Protein AF-A0A9E3UM94-F1 (afdb_monomer_lite)

Secondary structure (DSSP, 8-state):
-----PPPPPPPP--------TTSSTTS-SSS---S----EEEEEEEE-SSSPBPEEEEEEEEEESSHHHHHHHHHHHHHTTTTSS-SEEEEEEEETTPPPP--BHHHHSS--------GGGGSTT--------

Sequence (134 aa):
MASQIGPVVPEPKRRRHNEGNPRRSAALSAEEGAGMGPVLFVMAILGCGESDARCRELRVGETRYHSEQACLAAAEAALLANSDLPYPNIVADCRREGAQGRPLRGSDLLRPEPGRLPDRASRYAGGTPLRSSR

Foldseek 3Di:
DDDDDDDDDDDDDDDDDDDDDPPPPPPPPPPPDPPPDQWKKWKWKWAAAPDQDWTHTPDIDPDIDSDLVVQVVCFVVVCVVCVPDPGPDMGIFIDTVVDDTDRDTPVVVVDDPPPCPPPPVVVPVPDDPPDDDD

Radius of gyration: 29.65 Å; chains: 1; bounding box: 75×85×55 Å

pLDDT: mean 71.81, std 17.12, range [42.09, 93.06]

Structure (mmCIF, N/CA/C/O backbone):
data_AF-A0A9E3UM94-F1
#
_entry.id   AF-A0A9E3UM94-F1
#
loop_
_atom_site.group_PDB
_atom_site.id
_atom_site.type_symbol
_atom_site.label_atom_id
_atom_site.label_alt_id
_atom_site.label_comp_id
_atom_site.label_asym_id
_atom_site.label_entity_id
_atom_site.label_seq_id
_atom_site.pdbx_PDB_ins_code
_atom_site.Cartn_x
_atom_site.Cartn_y
_atom_site.Cartn_z
_atom_site.occupancy
_atom_site.B_iso_or_equiv
_atom_site.auth_seq_id
_atom_site.auth_comp_id
_atom_site.auth_asym_id
_atom_site.auth_atom_id
_atom_site.pdbx_PDB_model_num
ATOM 1 N N . MET A 1 1 ? -44.675 -23.124 40.365 1.00 54.34 1 MET A N 1
ATOM 2 C CA . MET A 1 1 ? -45.645 -23.178 39.251 1.00 54.34 1 MET A CA 1
ATOM 3 C C . MET A 1 1 ? -46.318 -21.818 39.163 1.00 54.34 1 MET A C 1
ATOM 5 O O . MET A 1 1 ? -47.150 -21.518 40.004 1.00 54.34 1 MET A O 1
ATOM 9 N N . ALA A 1 2 ? -45.883 -20.965 38.236 1.00 46.47 2 ALA A N 1
ATOM 10 C CA . ALA A 1 2 ? -46.520 -19.682 37.947 1.00 46.47 2 ALA A CA 1
ATOM 11 C C . ALA A 1 2 ? -46.288 -19.359 36.466 1.00 46.47 2 ALA A C 1
ATOM 13 O O . ALA A 1 2 ? -45.151 -19.179 36.029 1.00 46.47 2 ALA A O 1
ATOM 14 N N . SER A 1 3 ? -47.385 -19.388 35.712 1.00 50.88 3 SER A N 1
ATOM 15 C CA . SER A 1 3 ? -47.498 -19.018 34.305 1.00 50.88 3 SER A CA 1
ATOM 16 C C . SER A 1 3 ? -47.088 -17.570 34.074 1.00 50.88 3 SER A C 1
ATOM 18 O O . SER A 1 3 ? -47.542 -16.684 34.792 1.00 50.88 3 SER A O 1
ATOM 20 N N . GLN A 1 4 ? -46.332 -17.320 33.007 1.00 55.12 4 GLN A N 1
ATOM 21 C CA . GLN A 1 4 ? -46.232 -15.992 32.407 1.00 55.12 4 GLN A CA 1
ATOM 22 C C . GLN A 1 4 ? -46.441 -16.123 30.898 1.00 55.12 4 GLN A C 1
ATOM 24 O O . GLN A 1 4 ? -45.517 -16.363 30.128 1.00 55.12 4 GLN A O 1
ATOM 29 N N . ILE A 1 5 ? -47.712 -16.018 30.513 1.00 55.84 5 ILE A N 1
ATOM 30 C CA . ILE A 1 5 ? -48.173 -15.792 29.145 1.00 55.84 5 ILE A CA 1
ATOM 31 C C . ILE A 1 5 ? -48.053 -14.280 28.927 1.00 55.84 5 ILE A C 1
ATOM 33 O O . ILE A 1 5 ? -48.772 -13.509 29.560 1.00 55.84 5 ILE A O 1
ATOM 37 N N . GLY A 1 6 ? -47.101 -13.852 28.100 1.00 52.06 6 GLY A N 1
ATOM 38 C CA . GLY A 1 6 ? -46.960 -12.449 27.706 1.00 52.06 6 GLY A CA 1
ATOM 39 C C . GLY A 1 6 ? -48.053 -12.032 26.707 1.00 52.06 6 GLY A C 1
ATOM 40 O O . GLY A 1 6 ? -48.486 -12.864 25.906 1.00 52.06 6 GLY A O 1
ATOM 41 N N . PRO A 1 7 ? -48.522 -10.771 26.733 1.00 55.16 7 PRO A N 1
ATOM 42 C CA . PRO A 1 7 ? -49.588 -10.301 25.855 1.00 55.16 7 PRO A CA 1
ATOM 43 C C . PRO A 1 7 ? -49.121 -10.141 24.401 1.00 55.16 7 PRO A C 1
ATOM 45 O O . PRO A 1 7 ? -48.130 -9.472 24.108 1.00 55.16 7 PRO A O 1
ATOM 48 N N . VAL A 1 8 ? -49.898 -10.732 23.490 1.00 57.00 8 VAL A N 1
ATOM 49 C CA . VAL A 1 8 ? -49.859 -10.485 22.045 1.00 57.00 8 VAL A CA 1
ATOM 50 C C . VAL A 1 8 ? -50.257 -9.031 21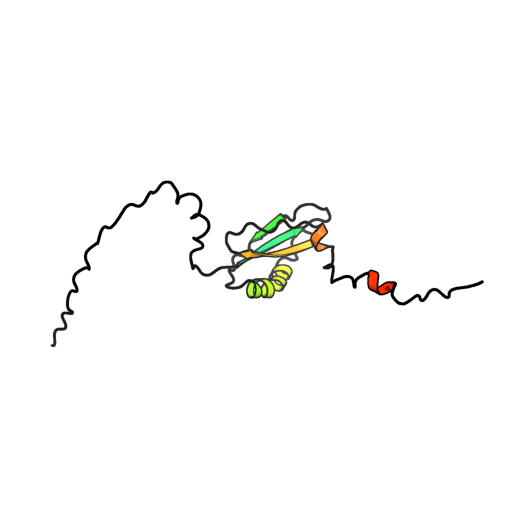.775 1.00 57.00 8 VAL A C 1
ATOM 52 O O . VAL A 1 8 ? -51.331 -8.584 22.178 1.00 57.00 8 VAL A O 1
ATOM 55 N N . VAL A 1 9 ? -49.382 -8.272 21.118 1.00 56.34 9 VAL A N 1
ATOM 56 C CA . VAL A 1 9 ? -49.657 -6.885 20.722 1.00 56.34 9 VAL A CA 1
ATOM 57 C C . VAL A 1 9 ? -50.073 -6.882 19.246 1.00 56.34 9 VAL A C 1
ATOM 59 O O . VAL A 1 9 ? -49.326 -7.415 18.424 1.00 56.34 9 VAL A O 1
ATOM 62 N N . PRO A 1 10 ? -51.244 -6.334 18.877 1.00 52.53 10 PRO A N 1
ATOM 63 C CA . PRO A 1 10 ? -51.699 -6.308 17.488 1.00 52.53 10 PRO A CA 1
ATOM 64 C C . PRO A 1 10 ? -50.999 -5.227 16.644 1.00 52.53 10 PRO A C 1
ATOM 66 O O . PRO A 1 10 ? -50.758 -4.109 17.101 1.00 52.53 10 PRO A O 1
ATOM 69 N N . GLU A 1 11 ? -50.718 -5.584 15.387 1.00 58.97 11 GLU A N 1
ATOM 70 C CA . GLU A 1 11 ? -50.124 -4.757 14.326 1.00 58.97 11 GLU A CA 1
ATOM 71 C C . GLU A 1 11 ? -50.775 -3.366 14.158 1.00 58.97 11 GLU A C 1
ATOM 73 O O . GLU A 1 11 ? -52.004 -3.255 14.056 1.00 58.97 11 GLU A O 1
ATOM 78 N N . PRO A 1 12 ? -49.982 -2.288 13.993 1.00 51.81 12 PRO A N 1
ATOM 79 C CA . PRO A 1 12 ? -50.504 -1.005 13.547 1.00 51.81 12 PRO A CA 1
ATOM 80 C C . PRO A 1 12 ? -50.748 -0.993 12.027 1.00 51.81 12 PRO A C 1
ATOM 82 O O . PRO A 1 12 ? -49.864 -1.211 11.200 1.00 51.81 12 PRO A O 1
ATOM 85 N N . LYS A 1 13 ? -52.000 -0.687 11.676 1.00 53.12 13 LYS A N 1
ATOM 86 C CA . LYS A 1 13 ? -52.570 -0.613 10.327 1.00 53.12 13 LYS A CA 1
ATOM 87 C C . LYS A 1 13 ? -51.757 0.258 9.357 1.00 53.12 13 LYS A C 1
ATOM 89 O O . LYS A 1 13 ? -51.597 1.462 9.554 1.00 53.12 13 LYS A O 1
ATOM 94 N N . ARG A 1 14 ? -51.398 -0.348 8.220 1.00 56.84 14 ARG A N 1
ATOM 95 C CA . ARG A 1 14 ? -50.964 0.284 6.960 1.00 56.84 14 ARG A CA 1
ATOM 96 C C . ARG A 1 14 ? -51.913 1.433 6.566 1.00 56.84 14 ARG A C 1
ATOM 98 O O . ARG A 1 14 ? -52.998 1.192 6.037 1.00 56.84 14 ARG A O 1
ATOM 105 N N . ARG A 1 15 ? -51.502 2.691 6.756 1.00 56.56 15 ARG A N 1
ATOM 106 C CA . ARG A 1 15 ? -52.130 3.845 6.086 1.00 56.56 15 ARG A CA 1
ATOM 107 C C . ARG A 1 15 ? -51.469 4.047 4.723 1.00 56.56 15 ARG A C 1
ATOM 109 O O . ARG A 1 15 ? -50.341 4.514 4.636 1.00 56.56 15 ARG A O 1
ATOM 116 N N . ARG A 1 16 ? -52.196 3.700 3.659 1.00 60.88 16 ARG A N 1
ATOM 117 C CA . ARG A 1 16 ? -51.923 4.147 2.286 1.00 60.88 16 ARG A CA 1
ATOM 118 C C . ARG A 1 16 ? -52.185 5.647 2.202 1.00 60.88 16 ARG A C 1
ATOM 120 O O . ARG A 1 16 ? -53.329 6.025 2.411 1.00 60.88 16 ARG A O 1
ATOM 127 N N . HIS A 1 17 ? -51.188 6.462 1.858 1.00 57.56 17 HIS A N 1
ATOM 128 C CA . HIS A 1 17 ? -51.432 7.799 1.310 1.00 57.56 17 HIS A CA 1
ATOM 129 C C . HIS A 1 17 ? -50.404 8.154 0.226 1.00 57.56 17 HIS A C 1
ATOM 131 O O . HIS A 1 17 ? -49.214 8.258 0.492 1.00 57.56 17 HIS A O 1
ATOM 137 N N . ASN A 1 18 ? -50.971 8.379 -0.962 1.00 56.34 18 ASN A N 1
ATOM 138 C CA . ASN A 1 18 ? -50.581 9.300 -2.026 1.00 56.34 18 ASN A CA 1
ATOM 139 C C . ASN A 1 18 ? -49.319 8.998 -2.862 1.00 56.34 18 ASN A C 1
ATOM 141 O O . ASN A 1 18 ? -48.211 9.428 -2.552 1.00 56.34 18 ASN A O 1
ATOM 145 N N . GLU A 1 19 ? -49.537 8.321 -3.995 1.00 54.72 19 GLU A N 1
ATOM 146 C CA . GLU A 1 19 ? -48.601 8.208 -5.119 1.00 54.72 19 GLU A CA 1
ATOM 147 C C . GLU A 1 19 ? -48.412 9.572 -5.806 1.00 54.72 19 GLU A C 1
ATOM 149 O O . GLU A 1 19 ? -49.052 9.905 -6.802 1.00 54.72 19 GLU A O 1
ATOM 154 N N . GLY A 1 20 ? -47.493 10.371 -5.266 1.00 53.72 20 GLY A N 1
ATOM 155 C CA . GLY A 1 20 ? -46.890 11.491 -5.977 1.00 53.72 20 GLY A CA 1
ATOM 156 C C . GLY A 1 20 ? -45.811 10.998 -6.946 1.00 53.72 20 GLY A C 1
ATOM 157 O O . GLY A 1 20 ? -44.703 10.695 -6.529 1.00 53.72 20 GLY A O 1
ATOM 158 N N . ASN A 1 21 ? -46.151 10.929 -8.237 1.00 60.62 21 ASN A N 1
ATOM 159 C CA . ASN A 1 21 ? -45.262 10.958 -9.412 1.00 60.62 21 ASN A CA 1
ATOM 160 C C . ASN A 1 21 ? -43.913 10.177 -9.339 1.00 60.62 21 ASN A C 1
ATOM 162 O O . ASN A 1 21 ? -42.875 10.769 -9.037 1.00 60.62 21 ASN A O 1
ATOM 166 N N . PRO A 1 22 ? -43.860 8.895 -9.756 1.00 52.34 22 PRO A N 1
ATOM 167 C CA . PRO A 1 22 ? -42.626 8.099 -9.742 1.00 52.34 22 PRO A CA 1
ATOM 168 C C . PRO A 1 22 ? -41.619 8.416 -10.868 1.00 52.34 22 PRO A C 1
ATOM 170 O O . PRO A 1 22 ? -40.575 7.774 -10.935 1.00 52.34 22 PRO A O 1
ATOM 173 N N . ARG A 1 23 ? -41.877 9.374 -11.775 1.00 54.62 23 ARG A N 1
ATOM 174 C CA . ARG A 1 23 ? -41.011 9.582 -12.960 1.00 54.62 23 ARG A CA 1
ATOM 175 C C . ARG A 1 23 ? -39.968 10.692 -12.840 1.00 54.62 23 ARG A C 1
ATOM 177 O O . ARG A 1 23 ? -39.154 10.839 -13.745 1.00 54.62 23 ARG A O 1
ATOM 184 N N . ARG A 1 24 ? -39.950 11.456 -11.743 1.00 52.66 24 ARG A N 1
ATOM 185 C CA . ARG A 1 24 ? -38.951 12.523 -11.517 1.00 52.66 24 ARG A CA 1
ATOM 186 C C . ARG A 1 24 ? -37.916 12.216 -10.433 1.00 52.66 24 ARG A C 1
ATOM 188 O O . ARG A 1 24 ? -36.950 12.959 -10.316 1.00 52.66 24 ARG A O 1
ATOM 195 N N . SER A 1 25 ? -38.073 11.114 -9.703 1.00 49.53 25 SER A N 1
ATOM 196 C CA . SER A 1 25 ? -37.218 10.773 -8.554 1.00 49.53 25 S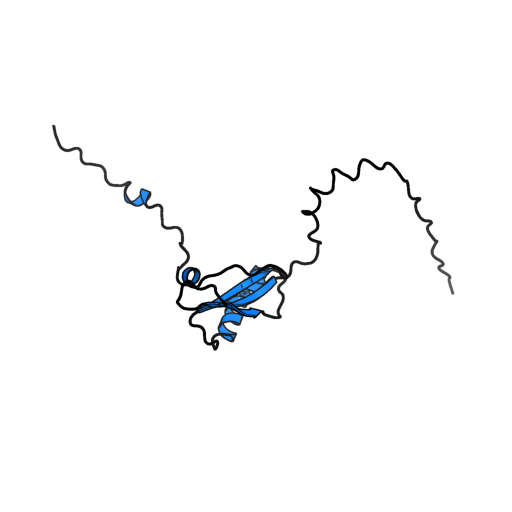ER A CA 1
ATOM 197 C C . SER A 1 25 ? -36.099 9.772 -8.877 1.00 49.53 25 SER A C 1
ATOM 199 O O . SER A 1 25 ? -35.297 9.460 -8.010 1.00 49.53 25 SER A O 1
ATOM 201 N N . ALA A 1 26 ? -36.006 9.268 -10.113 1.00 52.12 26 ALA A N 1
ATOM 202 C CA . ALA A 1 26 ? -35.042 8.220 -10.479 1.00 52.12 26 ALA A CA 1
ATOM 203 C C . ALA A 1 26 ? -33.636 8.729 -10.867 1.00 52.12 26 ALA A C 1
ATOM 205 O O . ALA A 1 26 ? -32.773 7.917 -11.177 1.00 52.12 26 ALA A O 1
ATOM 206 N N . ALA A 1 27 ? -33.387 10.044 -10.858 1.00 49.50 27 ALA A N 1
ATOM 207 C CA . ALA A 1 27 ? -32.092 10.613 -11.261 1.00 49.50 27 ALA A CA 1
ATOM 208 C C . ALA A 1 27 ? -31.287 11.255 -10.113 1.00 49.50 27 ALA A C 1
ATOM 210 O O . ALA A 1 27 ? -30.191 11.741 -10.359 1.00 49.50 27 ALA A O 1
ATOM 211 N N . LEU A 1 28 ? -31.799 11.253 -8.873 1.00 48.88 28 LEU A N 1
ATOM 212 C CA . LEU A 1 28 ? -31.115 11.841 -7.705 1.00 48.88 28 LEU A CA 1
ATOM 213 C C . LEU A 1 28 ? -30.975 10.883 -6.504 1.00 48.88 28 LEU A C 1
ATOM 215 O O . LEU A 1 28 ? -30.625 11.322 -5.419 1.00 48.88 28 LEU A O 1
ATOM 219 N N . SER A 1 29 ? -31.218 9.577 -6.672 1.00 42.09 29 SER A N 1
ATOM 220 C CA . SER A 1 29 ? -31.195 8.605 -5.556 1.00 42.09 29 SER A CA 1
ATOM 221 C C . SER A 1 29 ? -30.179 7.465 -5.711 1.00 42.09 29 SER A C 1
ATOM 223 O O . SER A 1 29 ? -30.310 6.443 -5.047 1.00 42.09 29 SER A O 1
ATOM 225 N N . ALA A 1 30 ? -29.157 7.629 -6.558 1.00 43.94 30 ALA A N 1
ATOM 226 C CA . ALA A 1 30 ? -28.015 6.706 -6.628 1.00 43.94 30 ALA A CA 1
ATOM 227 C C . ALA A 1 30 ? -26.793 7.178 -5.812 1.00 43.94 30 ALA A C 1
ATOM 229 O O . ALA A 1 30 ? -25.764 6.515 -5.830 1.00 43.94 30 ALA A O 1
ATOM 230 N N . GLU A 1 31 ? -26.920 8.281 -5.069 1.00 47.75 31 GLU A N 1
ATOM 231 C CA . GLU A 1 31 ? -25.831 8.865 -4.273 1.00 47.75 31 GLU A CA 1
ATOM 232 C C . GLU A 1 31 ? -26.060 8.696 -2.756 1.00 47.75 31 GLU A C 1
ATOM 234 O O . GLU A 1 31 ? -25.346 9.279 -1.956 1.00 47.75 31 GLU A O 1
ATOM 239 N N . GLU A 1 32 ? -27.044 7.901 -2.320 1.00 51.53 32 GLU A N 1
ATOM 240 C CA . GLU A 1 32 ? -27.305 7.671 -0.892 1.00 51.53 32 GLU A CA 1
ATOM 241 C C . GLU A 1 32 ? -27.663 6.207 -0.642 1.00 51.53 32 GLU A C 1
ATOM 243 O O . GLU A 1 32 ? -28.814 5.779 -0.615 1.00 51.53 32 GLU A O 1
ATOM 248 N N . GLY A 1 33 ? -26.604 5.413 -0.512 1.00 46.44 33 GLY A N 1
ATOM 249 C CA . GLY A 1 33 ? -26.681 3.979 -0.267 1.00 46.44 33 GLY A CA 1
ATOM 250 C C . GLY A 1 33 ? -25.333 3.348 0.062 1.00 46.44 33 GLY A C 1
ATOM 251 O O . GLY A 1 33 ? -25.151 2.156 -0.167 1.00 46.44 33 GLY A O 1
ATOM 252 N N . ALA A 1 34 ? -24.376 4.109 0.603 1.00 47.69 34 ALA A N 1
ATOM 253 C CA . ALA A 1 34 ? -23.315 3.492 1.386 1.00 47.69 34 ALA A CA 1
ATOM 254 C C . ALA A 1 34 ? -23.976 2.988 2.673 1.00 47.69 34 ALA A C 1
ATOM 256 O O . ALA A 1 34 ? -24.215 3.765 3.595 1.00 47.69 34 ALA A O 1
ATOM 257 N N . GLY A 1 35 ? -24.359 1.709 2.707 1.00 45.84 35 GLY A N 1
ATOM 258 C CA . GLY A 1 35 ? -24.832 1.086 3.937 1.00 45.84 35 GLY A CA 1
ATOM 259 C C . GLY A 1 35 ? -23.873 1.412 5.083 1.00 45.84 35 GLY A C 1
ATOM 260 O O . GLY A 1 35 ? -22.658 1.437 4.880 1.00 45.84 35 GLY A O 1
ATOM 261 N N . MET A 1 36 ? -24.403 1.664 6.282 1.00 55.56 36 MET A N 1
ATOM 262 C CA . MET A 1 36 ? -23.622 1.737 7.524 1.00 55.56 36 MET A CA 1
ATOM 263 C C . MET A 1 36 ? -23.043 0.349 7.876 1.00 55.56 36 MET A C 1
ATOM 265 O O . MET A 1 36 ? -23.319 -0.218 8.927 1.00 55.56 36 MET A O 1
ATOM 269 N N . GLY A 1 37 ? -22.275 -0.244 6.967 1.00 61.34 37 GLY A N 1
ATOM 270 C CA . GLY A 1 37 ? -21.354 -1.324 7.269 1.00 61.34 37 GLY A CA 1
ATOM 271 C C . GLY A 1 37 ? -20.037 -0.723 7.762 1.00 61.34 37 GLY A C 1
ATOM 272 O O . GLY A 1 37 ? -19.674 0.381 7.340 1.00 61.34 37 GLY A O 1
ATOM 273 N N . PRO A 1 38 ? -19.309 -1.403 8.661 1.00 70.12 38 PRO A N 1
ATOM 274 C CA . PRO A 1 38 ? -17.987 -0.952 9.070 1.00 70.12 38 PRO A CA 1
ATOM 275 C C . PRO A 1 38 ? -17.095 -0.827 7.832 1.00 70.12 38 PRO A C 1
ATOM 277 O O . PRO A 1 38 ? -16.970 -1.765 7.047 1.00 70.12 38 PRO A O 1
ATOM 280 N N . VAL A 1 39 ? -16.485 0.343 7.646 1.00 82.88 39 VAL A N 1
ATOM 281 C CA . VAL A 1 39 ? -15.531 0.549 6.557 1.00 82.88 39 VAL A CA 1
ATOM 282 C C . VAL A 1 39 ? -14.275 -0.242 6.885 1.00 82.88 39 VAL A C 1
ATOM 284 O O . VAL A 1 39 ? -13.531 0.113 7.798 1.00 82.88 39 VAL A O 1
ATOM 287 N N . LEU A 1 40 ? -14.056 -1.321 6.143 1.00 91.19 40 LEU A N 1
ATOM 288 C CA . LEU A 1 40 ? -12.826 -2.088 6.215 1.00 91.19 40 LEU A CA 1
ATOM 289 C C . LEU A 1 40 ? -11.812 -1.536 5.217 1.00 91.19 40 LEU A C 1
ATOM 291 O O . LEU A 1 40 ? -12.163 -1.052 4.140 1.00 91.19 40 LEU A O 1
ATOM 295 N N . PHE A 1 41 ? -10.546 -1.618 5.592 1.00 91.62 41 PHE A N 1
ATOM 296 C CA . PHE A 1 41 ? -9.401 -1.263 4.773 1.00 91.62 41 PHE A CA 1
ATOM 297 C C . PHE A 1 41 ? -8.559 -2.508 4.546 1.00 91.62 41 PHE A C 1
ATOM 299 O O . PHE A 1 41 ? -8.371 -3.315 5.454 1.00 91.62 41 PHE A O 1
ATOM 306 N N . VAL A 1 42 ? -8.046 -2.654 3.336 1.00 92.19 42 VAL A N 1
ATOM 307 C CA . VAL A 1 42 ? -7.135 -3.728 2.950 1.00 92.19 42 VAL A CA 1
ATOM 308 C C . VAL A 1 42 ? -5.849 -3.118 2.430 1.00 92.19 42 VAL A C 1
ATOM 310 O O . VAL A 1 42 ? -5.838 -2.009 1.890 1.00 92.19 42 VAL A O 1
ATOM 313 N N . MET A 1 43 ? -4.764 -3.858 2.595 1.00 93.00 43 MET A N 1
ATOM 314 C CA . MET A 1 43 ? -3.453 -3.445 2.126 1.00 93.00 43 MET A CA 1
ATOM 315 C C . MET A 1 43 ? -3.118 -4.182 0.840 1.00 93.00 43 MET A C 1
ATOM 317 O O . MET A 1 43 ? -3.147 -5.408 0.813 1.00 93.00 43 MET A O 1
ATOM 321 N N . ALA A 1 44 ? -2.778 -3.457 -0.216 1.00 93.06 44 ALA A N 1
ATOM 322 C CA . ALA A 1 44 ? -2.241 -4.037 -1.438 1.00 93.06 44 ALA A CA 1
ATOM 323 C C . ALA A 1 44 ? -0.743 -3.745 -1.536 1.00 93.06 44 ALA A C 1
ATOM 325 O O . ALA A 1 44 ? -0.316 -2.609 -1.360 1.00 93.06 44 ALA A O 1
ATOM 326 N N . ILE A 1 45 ? 0.054 -4.768 -1.830 1.00 92.25 45 ILE A N 1
ATOM 327 C CA . ILE A 1 45 ? 1.476 -4.629 -2.130 1.00 92.25 45 ILE A CA 1
ATOM 328 C C . ILE A 1 45 ? 1.628 -4.519 -3.642 1.00 92.25 45 ILE A C 1
ATOM 330 O O . ILE A 1 45 ? 1.277 -5.432 -4.401 1.00 92.25 45 ILE A O 1
ATOM 334 N N . LEU A 1 46 ? 2.157 -3.381 -4.071 1.00 92.25 46 LEU A N 1
ATOM 335 C CA . LEU A 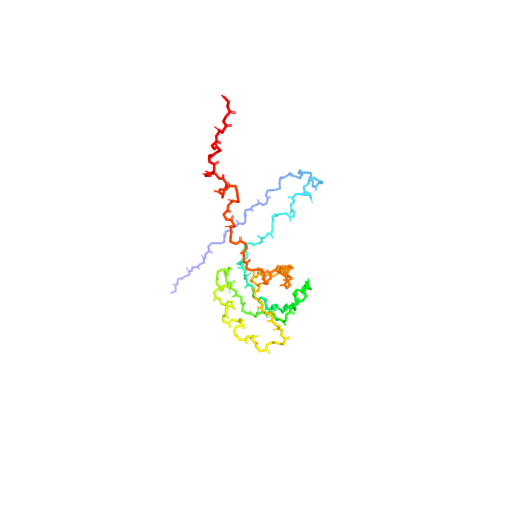1 46 ? 2.400 -3.067 -5.467 1.00 92.25 46 LEU A CA 1
ATOM 336 C C . LEU A 1 46 ? 3.902 -3.085 -5.747 1.00 92.25 46 LEU A C 1
ATOM 338 O O . LEU A 1 46 ? 4.693 -2.573 -4.959 1.00 92.25 46 LEU A O 1
ATOM 342 N N . GLY A 1 47 ? 4.280 -3.641 -6.893 1.00 90.94 47 GLY A N 1
ATOM 343 C CA . GLY A 1 47 ? 5.634 -3.593 -7.428 1.00 90.94 47 GLY A CA 1
ATOM 344 C C . GLY A 1 47 ? 5.741 -2.553 -8.527 1.00 90.94 47 GLY A C 1
ATOM 345 O O . GLY A 1 47 ? 4.992 -2.595 -9.509 1.00 90.94 47 GLY A O 1
ATOM 346 N N . CYS A 1 48 ? 6.688 -1.636 -8.386 1.00 90.19 48 CYS A N 1
ATOM 347 C CA . CYS A 1 48 ? 6.949 -0.586 -9.357 1.00 90.19 48 CYS A CA 1
ATOM 348 C C . CYS A 1 48 ? 8.337 -0.796 -9.968 1.00 90.19 48 CYS A C 1
ATOM 350 O O . CYS A 1 48 ? 9.325 -0.990 -9.260 1.00 90.19 48 CYS A O 1
ATOM 352 N N . GLY A 1 49 ? 8.401 -0.799 -11.300 1.00 84.69 49 GLY A N 1
ATOM 353 C CA . GLY A 1 49 ? 9.669 -0.835 -12.028 1.00 84.69 49 GLY A CA 1
ATOM 354 C C . GLY A 1 49 ? 10.336 0.541 -12.082 1.00 84.69 49 GLY A C 1
ATOM 355 O O . GLY A 1 49 ? 9.774 1.534 -11.631 1.00 84.69 49 GLY A O 1
ATOM 356 N N . GLU A 1 50 ? 11.520 0.606 -12.688 1.00 75.75 50 GLU A N 1
ATOM 357 C CA . GLU A 1 50 ? 12.297 1.851 -12.842 1.00 75.75 50 GLU A CA 1
ATOM 358 C C . GLU A 1 50 ? 11.743 2.802 -13.919 1.00 75.75 50 GLU A C 1
ATOM 360 O O . GLU A 1 50 ? 12.172 3.944 -14.044 1.00 75.75 50 GLU A O 1
ATOM 365 N N . SER A 1 51 ? 10.790 2.338 -14.727 1.00 76.81 51 SER A N 1
ATOM 366 C CA . SER A 1 51 ? 10.120 3.151 -15.748 1.00 76.81 51 SER A CA 1
ATOM 367 C C . SER A 1 51 ? 8.896 3.884 -15.183 1.00 76.81 51 SER A C 1
ATOM 369 O O . SER A 1 51 ? 8.348 3.495 -14.155 1.00 76.81 51 SER A O 1
ATOM 371 N N . ASP A 1 52 ? 8.353 4.855 -15.929 1.00 80.38 52 ASP A N 1
ATOM 372 C CA . ASP A 1 52 ? 7.054 5.516 -15.648 1.00 80.38 52 ASP A CA 1
ATOM 373 C C . ASP A 1 52 ? 5.834 4.565 -15.755 1.00 80.38 52 ASP A C 1
ATOM 375 O O . ASP A 1 52 ? 4.674 4.977 -15.785 1.00 80.38 52 ASP A O 1
ATOM 379 N N . ALA A 1 53 ? 6.079 3.258 -15.840 1.00 84.88 53 ALA A N 1
ATOM 380 C CA . ALA A 1 53 ? 5.042 2.251 -15.911 1.00 84.88 53 ALA A CA 1
ATOM 381 C C . ALA A 1 53 ? 4.163 2.272 -14.649 1.00 84.88 53 ALA A C 1
ATOM 383 O O . ALA A 1 53 ? 4.599 2.616 -13.544 1.00 84.88 53 ALA A O 1
ATOM 384 N N . ARG A 1 54 ? 2.900 1.869 -14.827 1.00 86.50 54 ARG A N 1
ATOM 385 C CA . ARG A 1 54 ? 1.971 1.659 -13.714 1.00 86.50 54 ARG A CA 1
ATOM 386 C C . ARG A 1 54 ? 2.524 0.583 -12.787 1.00 86.50 54 ARG A C 1
ATOM 388 O O . ARG A 1 54 ? 2.958 -0.472 -13.251 1.00 86.50 54 ARG A O 1
ATOM 395 N N . CYS A 1 55 ? 2.461 0.849 -11.489 1.00 90.31 55 CYS A N 1
ATOM 396 C CA . CYS A 1 55 ? 2.764 -0.147 -10.480 1.00 90.31 55 CYS A CA 1
ATOM 397 C C . CYS A 1 55 ? 1.792 -1.319 -10.617 1.00 90.31 55 CYS A C 1
ATOM 399 O O . CYS A 1 55 ? 0.588 -1.129 -10.811 1.00 90.31 55 CYS A O 1
ATOM 401 N N . ARG A 1 56 ? 2.325 -2.534 -10.544 1.00 89.62 56 ARG A N 1
ATOM 402 C CA . ARG A 1 56 ? 1.549 -3.760 -10.684 1.00 89.62 56 ARG A CA 1
ATOM 403 C C . ARG A 1 56 ? 1.184 -4.284 -9.310 1.00 89.62 56 ARG A C 1
ATOM 405 O O . ARG A 1 56 ? 2.045 -4.392 -8.445 1.00 89.62 56 ARG A O 1
ATOM 412 N N . GLU A 1 57 ? -0.071 -4.667 -9.135 1.00 90.81 57 GLU A N 1
ATOM 413 C CA . GLU A 1 57 ? -0.485 -5.398 -7.943 1.00 90.81 57 GLU A CA 1
ATOM 414 C C . GLU A 1 57 ? 0.171 -6.779 -7.923 1.00 90.81 57 GLU A C 1
ATOM 416 O O . GLU A 1 57 ? 0.012 -7.571 -8.856 1.00 90.81 57 GLU A O 1
ATOM 421 N N . LEU A 1 58 ? 0.953 -7.032 -6.875 1.00 90.25 58 LEU A N 1
ATOM 422 C CA . LEU A 1 58 ? 1.634 -8.306 -6.674 1.00 90.25 58 LEU A CA 1
ATOM 423 C C . LEU A 1 58 ? 0.863 -9.171 -5.695 1.00 90.25 58 LEU A C 1
ATOM 425 O O . LEU A 1 58 ? 0.709 -10.371 -5.923 1.00 90.25 58 LEU A O 1
ATOM 429 N N . ARG A 1 59 ? 0.390 -8.557 -4.606 1.00 88.56 59 ARG A N 1
ATOM 430 C CA . ARG A 1 59 ? -0.377 -9.224 -3.557 1.00 88.56 59 ARG A CA 1
ATOM 431 C C . ARG A 1 59 ? -1.378 -8.272 -2.928 1.00 88.56 59 ARG A C 1
ATOM 433 O O . ARG A 1 59 ? -1.108 -7.086 -2.782 1.00 88.56 59 ARG A O 1
ATOM 440 N N . VAL A 1 60 ? -2.499 -8.822 -2.484 1.00 89.12 60 VAL A N 1
ATOM 441 C CA . VAL A 1 60 ? -3.447 -8.136 -1.605 1.00 89.12 60 VAL A CA 1
ATOM 442 C C . VAL A 1 60 ? -3.438 -8.875 -0.277 1.00 89.12 60 VAL A C 1
ATOM 444 O O . VAL A 1 60 ? -3.597 -10.092 -0.243 1.00 89.12 60 VAL A O 1
ATOM 447 N N . GLY A 1 61 ? -3.188 -8.146 0.804 1.00 84.69 61 GLY A N 1
ATOM 448 C CA . GLY A 1 61 ? -3.203 -8.668 2.157 1.00 84.69 61 GLY A CA 1
ATOM 449 C C . GLY A 1 61 ? -4.601 -9.137 2.542 1.00 84.69 61 GLY A C 1
ATOM 450 O O . GLY A 1 61 ? -5.598 -8.461 2.292 1.00 84.69 61 GLY A O 1
ATOM 451 N N . GLU A 1 62 ? -4.664 -10.301 3.178 1.00 83.50 62 GLU A N 1
ATOM 452 C CA . GLU A 1 62 ? -5.918 -10.882 3.665 1.00 83.50 62 GLU A CA 1
ATOM 453 C C . GLU A 1 62 ? -6.423 -10.177 4.932 1.00 83.50 62 GLU A C 1
ATOM 455 O O . GLU A 1 62 ? -7.608 -10.246 5.267 1.00 83.50 62 GLU A O 1
ATOM 460 N N . THR A 1 63 ? -5.526 -9.482 5.636 1.00 88.69 63 THR A N 1
ATOM 461 C CA . THR A 1 63 ? -5.833 -8.718 6.844 1.00 88.69 63 THR A CA 1
ATOM 462 C C . THR A 1 63 ? -6.683 -7.499 6.506 1.00 88.69 63 THR A C 1
ATOM 464 O O . THR A 1 63 ? -6.305 -6.666 5.679 1.00 88.69 63 THR A O 1
ATOM 467 N N . ARG A 1 64 ? -7.822 -7.379 7.195 1.00 91.06 64 ARG A N 1
ATOM 468 C CA . ARG A 1 64 ? -8.703 -6.212 7.123 1.00 91.06 64 ARG A CA 1
ATOM 469 C C . ARG A 1 64 ? -8.512 -5.344 8.359 1.00 91.06 64 ARG A C 1
ATOM 471 O O . ARG A 1 64 ? -8.491 -5.852 9.478 1.00 91.06 64 ARG A O 1
ATOM 478 N N . TYR A 1 65 ? -8.415 -4.041 8.151 1.00 90.88 65 TYR A N 1
ATOM 479 C CA . TYR A 1 65 ? -8.259 -3.036 9.194 1.00 90.88 65 TYR A CA 1
ATOM 480 C C . TYR A 1 65 ? -9.540 -2.217 9.326 1.00 90.88 65 TYR A C 1
ATOM 482 O O . TYR A 1 65 ? -10.192 -1.908 8.335 1.00 90.88 65 TYR A O 1
ATOM 490 N N . HIS A 1 66 ? -9.888 -1.821 10.547 1.00 90.81 66 HIS A N 1
ATOM 491 C CA . HIS A 1 66 ? -11.057 -0.969 10.803 1.00 90.81 66 HIS A CA 1
ATOM 492 C C . HIS A 1 66 ? -10.790 0.525 10.569 1.00 90.81 66 HIS A C 1
ATOM 494 O O . HIS A 1 66 ? -11.713 1.334 10.617 1.00 90.81 66 HIS A O 1
ATOM 500 N N . SER A 1 67 ? -9.532 0.907 10.338 1.00 89.88 67 SER A N 1
ATOM 501 C CA . SER A 1 67 ? -9.139 2.280 10.042 1.00 89.88 67 SER A CA 1
ATOM 502 C C . SER A 1 67 ? -7.961 2.319 9.074 1.00 89.88 67 SER A C 1
ATOM 504 O O . SER A 1 67 ? -7.129 1.409 9.033 1.00 89.88 67 SER A O 1
ATOM 506 N N . GLU A 1 68 ? -7.871 3.410 8.318 1.00 87.94 68 GLU A N 1
ATOM 507 C CA . GLU A 1 68 ? -6.740 3.680 7.430 1.00 87.94 68 GLU A CA 1
ATOM 508 C C . GLU A 1 68 ? -5.425 3.776 8.214 1.00 87.94 68 GLU A C 1
ATOM 510 O O . GLU A 1 68 ? -4.431 3.172 7.831 1.00 87.94 68 GLU A O 1
ATOM 515 N N . GLN A 1 69 ? -5.438 4.451 9.368 1.00 89.31 69 GLN A N 1
ATOM 516 C CA . GLN A 1 69 ? -4.266 4.596 10.238 1.00 89.31 69 GLN A CA 1
ATOM 517 C C . GLN A 1 69 ? -3.722 3.245 10.716 1.00 89.31 69 GLN A C 1
ATOM 519 O O . GLN A 1 69 ? -2.510 3.060 10.760 1.00 89.31 69 GLN A O 1
ATOM 524 N N . ALA A 1 70 ? -4.601 2.288 11.038 1.00 90.50 70 ALA A N 1
ATOM 525 C CA . ALA A 1 70 ? -4.181 0.944 11.422 1.00 90.50 70 ALA A CA 1
ATOM 526 C C . ALA A 1 70 ? -3.554 0.182 10.244 1.00 90.50 70 ALA A C 1
ATOM 528 O O . ALA A 1 70 ? -2.567 -0.525 10.436 1.00 90.50 70 ALA A O 1
ATOM 529 N N . CYS A 1 71 ? -4.083 0.364 9.028 1.00 92.19 71 CYS A N 1
ATOM 530 C CA . CYS A 1 71 ? -3.470 -0.179 7.817 1.00 92.19 71 CYS A CA 1
ATOM 531 C C . CYS A 1 71 ? -2.076 0.425 7.588 1.00 92.19 71 CYS A C 1
ATOM 533 O O . CYS A 1 71 ? -1.109 -0.313 7.424 1.00 92.19 71 CYS A O 1
ATOM 535 N N . LEU A 1 72 ? -1.945 1.754 7.656 1.00 90.69 72 LEU A N 1
ATOM 536 C CA . LEU A 1 72 ? -0.672 2.454 7.458 1.00 90.69 72 LEU A CA 1
ATOM 537 C C . LEU A 1 72 ? 0.376 2.061 8.507 1.00 90.69 72 LEU A C 1
ATOM 539 O O . LEU A 1 72 ? 1.530 1.835 8.160 1.00 90.69 72 LEU A O 1
ATOM 543 N N . ALA A 1 73 ? -0.021 1.908 9.771 1.00 92.50 73 ALA A N 1
ATOM 544 C CA . ALA A 1 73 ? 0.880 1.461 10.833 1.00 92.50 73 ALA A CA 1
ATOM 545 C C . ALA A 1 73 ? 1.418 0.037 10.598 1.00 92.50 73 ALA A C 1
ATOM 547 O O . ALA A 1 73 ? 2.540 -0.273 10.988 1.00 92.50 73 ALA A O 1
ATOM 548 N N . ALA A 1 74 ? 0.639 -0.829 9.943 1.00 92.00 74 ALA A N 1
ATOM 549 C CA . ALA A 1 74 ? 1.063 -2.181 9.584 1.00 92.00 74 ALA A CA 1
ATOM 550 C C . ALA A 1 74 ? 1.827 -2.251 8.248 1.00 92.00 74 ALA A C 1
ATOM 552 O O . ALA A 1 74 ? 2.390 -3.299 7.921 1.00 92.00 74 ALA A O 1
ATOM 553 N N . ALA A 1 75 ? 1.841 -1.166 7.466 1.00 90.06 75 ALA A N 1
ATOM 554 C CA . ALA A 1 75 ? 2.388 -1.150 6.113 1.00 90.06 75 ALA A CA 1
ATOM 555 C C . ALA A 1 75 ? 3.887 -1.451 6.085 1.00 90.06 75 ALA A C 1
ATOM 557 O O . ALA A 1 75 ? 4.337 -2.242 5.261 1.00 90.06 75 ALA A O 1
ATOM 558 N N . GLU A 1 76 ? 4.652 -0.876 7.012 1.00 89.94 76 GLU A N 1
ATOM 559 C CA . GLU A 1 76 ? 6.101 -1.074 7.078 1.00 89.94 76 GLU A CA 1
ATOM 560 C C . GLU A 1 76 ? 6.462 -2.543 7.330 1.00 89.94 76 GLU A C 1
ATOM 562 O O . GLU A 1 76 ? 7.253 -3.130 6.590 1.00 89.94 76 GLU A O 1
ATOM 567 N N . ALA A 1 77 ? 5.805 -3.179 8.304 1.00 90.94 77 ALA A N 1
ATOM 568 C CA . ALA A 1 77 ? 5.995 -4.598 8.592 1.00 90.94 77 ALA A CA 1
ATOM 569 C C . ALA A 1 77 ? 5.633 -5.486 7.387 1.00 90.94 77 ALA A C 1
ATOM 571 O O . ALA A 1 77 ? 6.336 -6.453 7.091 1.00 90.94 77 ALA A O 1
ATOM 572 N N . ALA A 1 78 ? 4.564 -5.146 6.660 1.00 90.25 78 ALA A N 1
ATOM 573 C CA . ALA A 1 78 ? 4.166 -5.870 5.458 1.00 90.25 78 ALA A CA 1
ATOM 574 C C . ALA A 1 78 ? 5.167 -5.695 4.304 1.00 90.25 78 ALA A C 1
ATOM 576 O O . ALA A 1 78 ? 5.426 -6.655 3.577 1.00 90.25 78 ALA A O 1
ATOM 577 N N . LEU A 1 79 ? 5.754 -4.506 4.141 1.00 90.12 79 LEU A N 1
ATOM 578 C CA . LEU A 1 79 ? 6.791 -4.249 3.138 1.00 90.12 79 LEU A CA 1
ATOM 579 C C . LEU A 1 79 ? 8.070 -5.027 3.439 1.00 90.12 79 LEU A C 1
ATOM 581 O O . LEU A 1 79 ? 8.594 -5.691 2.550 1.00 90.12 79 LEU A O 1
ATOM 585 N N . LEU A 1 80 ? 8.521 -5.019 4.696 1.00 90.19 80 LEU A N 1
ATOM 586 C CA . LEU A 1 80 ? 9.668 -5.810 5.151 1.00 90.19 80 LEU A CA 1
ATOM 587 C C . LEU A 1 80 ? 9.469 -7.303 4.856 1.00 90.19 80 LEU A C 1
ATOM 589 O O . LEU A 1 80 ? 10.353 -7.942 4.290 1.00 90.19 80 LEU A O 1
ATOM 593 N N . ALA A 1 81 ? 8.281 -7.834 5.155 1.00 90.38 81 ALA A N 1
ATOM 594 C CA . ALA A 1 81 ? 7.926 -9.231 4.902 1.00 90.38 81 ALA A CA 1
ATOM 595 C C . ALA A 1 81 ? 7.812 -9.602 3.408 1.00 90.38 81 ALA A C 1
ATOM 597 O O . ALA A 1 81 ? 7.747 -10.783 3.076 1.00 90.38 81 ALA A O 1
ATOM 598 N N . ASN A 1 82 ? 7.751 -8.618 2.505 1.00 89.00 82 ASN A N 1
ATOM 599 C CA . ASN A 1 82 ? 7.671 -8.820 1.055 1.00 89.00 82 ASN A CA 1
ATOM 600 C C . ASN A 1 82 ? 8.884 -8.223 0.317 1.00 89.00 82 ASN A C 1
ATOM 602 O O . ASN A 1 82 ? 8.834 -8.033 -0.898 1.00 89.00 82 ASN A O 1
ATOM 606 N N . SER A 1 83 ? 9.972 -7.938 1.033 1.00 86.81 83 SER A N 1
ATOM 607 C CA . SER A 1 83 ? 11.197 -7.363 0.465 1.00 86.81 83 SER A CA 1
ATOM 608 C C . SER A 1 83 ? 11.933 -8.307 -0.495 1.00 86.81 83 SER A C 1
ATOM 610 O O . SER A 1 83 ? 12.667 -7.839 -1.358 1.00 86.81 83 SER A O 1
ATOM 612 N N . ASP A 1 84 ? 11.666 -9.614 -0.424 1.00 88.50 84 ASP A N 1
ATOM 613 C CA . ASP A 1 84 ? 12.210 -10.632 -1.336 1.00 88.50 84 ASP A CA 1
ATOM 614 C C . ASP A 1 84 ? 11.540 -10.661 -2.727 1.00 88.50 84 ASP A C 1
ATOM 616 O O . ASP A 1 84 ? 11.841 -11.523 -3.559 1.00 88.50 84 ASP A O 1
ATOM 620 N N . LEU A 1 85 ? 10.583 -9.769 -3.001 1.00 88.69 85 LEU A N 1
ATOM 621 C CA . LEU A 1 85 ? 9.932 -9.701 -4.308 1.00 88.69 85 LEU A CA 1
ATOM 622 C C . LEU A 1 85 ? 10.910 -9.182 -5.383 1.00 88.69 85 LEU A C 1
ATOM 624 O O . LEU A 1 85 ? 11.700 -8.282 -5.112 1.00 88.69 85 LEU A O 1
ATOM 628 N N . PRO A 1 86 ? 10.834 -9.680 -6.635 1.00 86.94 86 PRO A N 1
ATOM 629 C CA . PRO A 1 86 ? 11.752 -9.302 -7.714 1.00 86.94 86 PRO A CA 1
ATOM 630 C C . PRO A 1 86 ? 11.384 -7.940 -8.333 1.00 86.94 86 PRO A C 1
ATOM 632 O O . PRO A 1 86 ? 11.191 -7.822 -9.542 1.00 86.94 86 PRO A O 1
ATOM 635 N N . TYR A 1 87 ? 11.228 -6.914 -7.498 1.00 85.38 87 TYR A N 1
ATOM 636 C CA . TYR A 1 87 ? 10.910 -5.548 -7.897 1.00 85.38 87 TYR A CA 1
ATOM 637 C C . TYR A 1 87 ? 11.863 -4.568 -7.211 1.00 85.38 87 TYR A C 1
ATOM 639 O O . TYR A 1 87 ? 12.077 -4.684 -6.008 1.00 85.38 87 TYR A O 1
ATOM 647 N N . PRO A 1 88 ? 12.402 -3.573 -7.939 1.00 85.06 88 PRO A N 1
ATOM 648 C CA . PRO A 1 88 ? 13.341 -2.611 -7.364 1.00 85.06 88 PRO A CA 1
ATOM 649 C C . PRO A 1 88 ? 12.672 -1.704 -6.326 1.00 85.06 88 PRO A C 1
ATOM 651 O O . PRO A 1 88 ? 13.321 -1.264 -5.385 1.00 85.06 88 PRO A O 1
ATOM 654 N N . ASN A 1 89 ? 11.374 -1.432 -6.491 1.00 86.75 89 ASN A N 1
ATOM 655 C CA . ASN A 1 89 ? 10.577 -0.652 -5.556 1.00 86.75 89 ASN A CA 1
ATOM 656 C C . ASN A 1 89 ? 9.263 -1.383 -5.276 1.00 86.75 89 ASN A C 1
ATOM 658 O O . ASN A 1 89 ? 8.548 -1.774 -6.206 1.00 86.75 89 ASN A O 1
ATOM 662 N N . ILE A 1 90 ? 8.928 -1.525 -3.997 1.00 90.75 90 ILE A N 1
ATOM 663 C CA . ILE A 1 90 ? 7.648 -2.062 -3.532 1.00 90.75 90 ILE A CA 1
ATOM 664 C C . ILE A 1 90 ? 6.963 -1.044 -2.629 1.00 90.75 90 ILE A C 1
ATOM 666 O O . ILE A 1 90 ? 7.622 -0.339 -1.868 1.00 90.75 90 ILE A O 1
ATOM 670 N N . VAL A 1 91 ? 5.638 -0.958 -2.719 1.00 89.69 91 VAL A N 1
ATOM 671 C CA . VAL A 1 91 ? 4.838 -0.022 -1.919 1.00 89.69 91 VAL A CA 1
ATOM 672 C C . VAL A 1 91 ? 3.555 -0.650 -1.421 1.00 89.69 91 VAL A C 1
ATOM 674 O O . VAL A 1 91 ? 2.994 -1.541 -2.058 1.00 89.69 91 VAL A O 1
ATOM 677 N N . ALA A 1 92 ? 3.096 -0.160 -0.275 1.00 91.69 92 ALA A N 1
ATOM 678 C CA . ALA A 1 92 ? 1.836 -0.551 0.323 1.00 91.69 92 ALA A CA 1
ATOM 679 C C . ALA A 1 92 ? 0.776 0.509 -0.003 1.00 91.69 92 ALA A C 1
ATOM 681 O O . ALA A 1 92 ? 0.932 1.683 0.332 1.00 91.69 92 ALA A O 1
ATOM 682 N N . ASP A 1 93 ? -0.301 0.091 -0.657 1.00 91.06 93 ASP A N 1
ATOM 683 C CA . ASP A 1 93 ? -1.485 0.901 -0.930 1.00 91.06 93 ASP A CA 1
ATOM 684 C C . ASP A 1 93 ? -2.593 0.479 0.041 1.00 91.06 93 ASP A C 1
ATOM 686 O O . ASP A 1 93 ? -3.152 -0.617 -0.059 1.00 91.06 93 ASP A O 1
ATOM 690 N N . CYS A 1 94 ? -2.879 1.337 1.020 1.00 91.38 94 CYS A N 1
ATOM 691 C CA . CYS A 1 94 ? -4.005 1.163 1.930 1.00 91.38 94 CYS A CA 1
ATOM 692 C C . CYS A 1 94 ? -5.264 1.718 1.272 1.00 91.38 94 CYS A C 1
ATOM 694 O O . CYS A 1 94 ? -5.393 2.924 1.067 1.00 91.38 94 CYS A O 1
ATOM 696 N N . ARG A 1 95 ? -6.210 0.835 0.958 1.00 89.81 95 ARG A N 1
ATOM 697 C CA . ARG A 1 95 ? -7.459 1.200 0.283 1.00 89.81 95 ARG A CA 1
ATOM 698 C C . ARG A 1 95 ? -8.661 0.637 1.015 1.00 89.81 95 ARG A C 1
ATOM 700 O O . ARG A 1 95 ? -8.567 -0.371 1.714 1.00 89.81 95 ARG A O 1
ATOM 707 N N . ARG A 1 96 ? -9.812 1.291 0.845 1.00 90.31 96 ARG A N 1
ATOM 708 C CA . ARG A 1 96 ? -11.087 0.757 1.338 1.00 90.31 96 ARG A CA 1
ATOM 709 C C . ARG A 1 96 ? -11.366 -0.573 0.647 1.00 90.31 96 ARG A C 1
ATOM 711 O O . ARG A 1 96 ? -11.068 -0.741 -0.535 1.00 90.31 96 ARG A O 1
ATOM 718 N N . GLU A 1 97 ? -11.933 -1.512 1.382 1.00 86.62 97 GLU A N 1
ATOM 719 C CA . GLU A 1 97 ? -12.355 -2.785 0.819 1.00 86.62 97 GLU A CA 1
ATOM 720 C C . GLU A 1 97 ? -13.381 -2.534 -0.302 1.00 86.62 97 GLU A C 1
ATOM 722 O O . GLU A 1 97 ? -14.271 -1.691 -0.170 1.00 86.62 97 GLU A O 1
ATOM 727 N N . GLY A 1 98 ? -13.169 -3.166 -1.459 1.00 81.50 98 GLY A N 1
ATOM 728 C CA . GLY A 1 98 ? -13.954 -2.925 -2.673 1.00 81.50 98 GLY A CA 1
ATOM 729 C C . GLY A 1 98 ? -13.627 -1.634 -3.442 1.00 81.50 98 GLY A C 1
ATOM 730 O O . GLY A 1 98 ? -14.186 -1.422 -4.518 1.00 81.50 98 GLY A O 1
ATOM 731 N N . ALA A 1 99 ? -12.723 -0.774 -2.954 1.00 83.00 99 ALA A N 1
ATOM 732 C CA . ALA A 1 99 ? -12.256 0.376 -3.725 1.00 83.00 99 ALA A CA 1
ATOM 733 C C . ALA A 1 99 ? -11.224 -0.040 -4.781 1.00 83.00 99 ALA A C 1
ATOM 735 O O . ALA A 1 99 ? -10.371 -0.900 -4.550 1.00 83.00 99 ALA A O 1
ATOM 736 N N . GLN A 1 100 ? -11.280 0.624 -5.936 1.00 76.50 100 GLN A N 1
ATOM 737 C CA . GLN A 1 100 ? -10.269 0.468 -6.976 1.00 76.50 100 GLN A CA 1
ATOM 738 C C . GLN A 1 100 ? -8.937 1.034 -6.471 1.00 76.50 100 GLN A C 1
ATOM 740 O O . GLN A 1 100 ? -8.903 2.136 -5.917 1.00 76.50 100 GLN A O 1
ATOM 745 N N . GLY A 1 101 ? -7.852 0.275 -6.645 1.00 77.06 101 GLY A N 1
ATOM 746 C CA . GLY A 1 101 ? -6.511 0.691 -6.231 1.00 77.06 101 GLY A CA 1
ATOM 747 C C . GLY A 1 101 ? -6.104 2.020 -6.860 1.00 77.06 101 GLY A C 1
ATOM 748 O O . GLY A 1 101 ? -6.471 2.324 -8.001 1.00 77.06 101 GLY A O 1
ATOM 749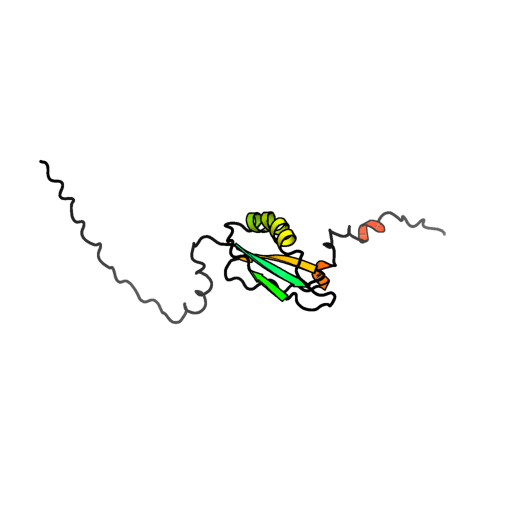 N N . ARG A 1 102 ? -5.335 2.825 -6.120 1.00 79.56 102 ARG A N 1
ATOM 750 C CA . ARG A 1 102 ? -4.876 4.108 -6.651 1.00 79.56 102 ARG A CA 1
ATOM 751 C C . ARG A 1 102 ? -3.899 3.847 -7.802 1.00 79.56 102 ARG A C 1
ATOM 753 O O . ARG A 1 102 ? -3.006 3.009 -7.666 1.00 79.56 102 ARG A O 1
ATOM 760 N N . PRO A 1 103 ? -4.033 4.537 -8.948 1.00 78.62 103 PRO A N 1
ATOM 761 C CA . PRO A 1 103 ? -3.155 4.287 -10.076 1.00 78.62 103 PRO A CA 1
ATOM 762 C C . PRO A 1 103 ? -1.789 4.937 -9.805 1.00 78.62 103 PRO A C 1
ATOM 764 O O . PRO A 1 103 ? -1.546 6.075 -10.199 1.00 78.62 103 PRO A O 1
ATOM 767 N N . LEU A 1 104 ? -0.909 4.203 -9.127 1.00 84.69 104 LEU A N 1
ATOM 768 C CA . LEU A 1 104 ? 0.462 4.601 -8.803 1.00 84.69 104 LEU A CA 1
ATOM 769 C C . LEU A 1 104 ? 1.404 4.335 -9.988 1.00 84.69 104 LEU A C 1
ATOM 771 O O . LEU A 1 104 ? 1.214 3.370 -10.740 1.00 84.69 104 LEU A O 1
ATOM 775 N N . ARG A 1 105 ? 2.398 5.205 -10.188 1.00 83.31 105 ARG A N 1
ATOM 776 C CA . ARG A 1 105 ? 3.490 5.023 -11.160 1.00 83.31 105 ARG A CA 1
ATOM 777 C C . ARG A 1 105 ? 4.833 4.992 -10.440 1.00 83.31 105 ARG A C 1
ATOM 779 O O . ARG A 1 105 ? 4.978 5.588 -9.378 1.00 83.31 105 ARG A O 1
ATOM 786 N N . GLY A 1 106 ? 5.832 4.344 -11.040 1.00 78.81 106 GLY A N 1
ATOM 787 C CA . GLY A 1 106 ? 7.189 4.307 -10.472 1.00 78.81 106 GLY A CA 1
ATOM 788 C C . GLY A 1 106 ? 7.807 5.699 -10.274 1.00 78.81 106 GLY A C 1
ATOM 789 O O . GLY A 1 106 ? 8.478 5.947 -9.274 1.00 78.81 106 GLY A O 1
ATOM 790 N N . SER A 1 107 ? 7.503 6.643 -11.168 1.00 76.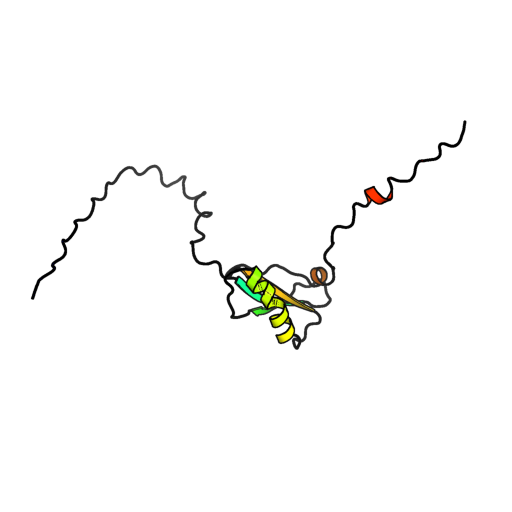25 107 SER A N 1
ATOM 791 C CA . SER A 1 107 ? 7.956 8.039 -11.084 1.00 76.25 107 SER A CA 1
ATOM 792 C C . SER A 1 107 ? 7.387 8.817 -9.892 1.00 76.25 107 SER A C 1
ATOM 794 O O . SER A 1 107 ? 8.015 9.780 -9.447 1.00 76.25 107 SER A O 1
ATOM 796 N N . ASP A 1 108 ? 6.242 8.398 -9.345 1.00 76.19 108 ASP A N 1
ATOM 797 C CA . ASP A 1 108 ? 5.643 9.007 -8.153 1.00 76.19 108 ASP A CA 1
ATOM 798 C C . ASP A 1 108 ? 6.377 8.595 -6.866 1.00 76.19 108 ASP A C 1
ATOM 800 O O . ASP A 1 108 ? 6.326 9.322 -5.880 1.00 76.19 108 ASP A O 1
ATOM 804 N N . LEU A 1 109 ? 7.078 7.454 -6.872 1.00 73.62 109 LEU A N 1
ATOM 805 C CA . LEU A 1 109 ? 7.760 6.906 -5.694 1.00 73.62 109 LEU A CA 1
ATOM 806 C C . LEU A 1 109 ? 9.187 7.416 -5.521 1.00 73.62 109 LEU A C 1
ATOM 808 O O . LEU A 1 109 ? 9.641 7.613 -4.399 1.00 73.62 109 LEU A O 1
ATOM 812 N N . LEU A 1 110 ? 9.893 7.646 -6.632 1.00 62.72 110 LEU A N 1
ATOM 813 C CA . LEU A 1 110 ? 11.234 8.236 -6.607 1.00 62.72 110 LEU A CA 1
ATOM 814 C C . LEU A 1 110 ? 11.212 9.751 -6.387 1.00 62.72 110 LEU A C 1
ATOM 816 O O . LEU A 1 110 ? 12.264 10.357 -6.177 1.00 62.72 110 LEU A O 1
ATOM 820 N N . ARG A 1 111 ? 10.036 10.384 -6.431 1.00 55.53 111 ARG A N 1
ATOM 821 C CA . ARG A 1 111 ? 9.900 11.761 -5.971 1.00 55.53 111 ARG A CA 1
ATOM 822 C C . ARG A 1 111 ? 9.718 11.728 -4.456 1.00 55.53 111 ARG A C 1
ATOM 824 O O . ARG A 1 111 ? 8.640 11.340 -4.012 1.00 55.53 111 ARG A O 1
ATOM 831 N N . PRO A 1 112 ? 10.708 12.171 -3.651 1.00 49.94 112 PRO A N 1
ATOM 832 C CA . PRO A 1 112 ? 10.390 12.577 -2.289 1.00 49.94 112 PRO A CA 1
ATOM 833 C C . PRO A 1 112 ? 9.218 13.556 -2.373 1.00 49.94 112 PRO A C 1
ATOM 835 O O . PRO A 1 112 ? 9.150 14.332 -3.339 1.00 49.94 112 PRO A O 1
ATOM 838 N N . GLU A 1 113 ? 8.284 13.482 -1.414 1.00 47.44 113 GLU A N 1
ATOM 839 C CA . GLU A 1 113 ? 7.174 14.432 -1.344 1.00 47.44 113 GLU A CA 1
ATOM 840 C C . GLU A 1 113 ? 7.720 15.823 -1.676 1.00 47.44 113 GLU A C 1
ATOM 842 O O . GLU A 1 113 ? 8.778 16.192 -1.146 1.00 47.44 113 GLU A O 1
ATOM 847 N N . PRO A 1 114 ? 7.069 16.608 -2.555 1.00 46.44 114 PRO A N 1
ATOM 848 C CA . PRO A 1 114 ? 7.350 18.024 -2.631 1.00 46.44 114 PRO A CA 1
ATOM 849 C C . PRO A 1 114 ? 6.875 18.618 -1.305 1.00 46.44 114 PRO A C 1
ATOM 851 O O . PRO A 1 114 ? 5.821 19.244 -1.224 1.00 46.44 114 PRO A O 1
ATOM 854 N N . GLY A 1 115 ? 7.653 18.383 -0.247 1.00 47.31 115 GLY A N 1
ATOM 855 C CA . GLY A 1 115 ? 7.606 19.092 1.000 1.00 47.31 115 GLY A CA 1
ATOM 856 C C . GLY A 1 115 ? 7.764 20.534 0.599 1.00 47.31 115 GLY A C 1
ATOM 857 O O . GLY A 1 115 ? 8.850 20.951 0.204 1.00 47.31 115 GLY A O 1
ATOM 858 N N . ARG A 1 116 ? 6.614 21.210 0.554 1.00 53.03 116 ARG A N 1
ATOM 859 C CA . ARG A 1 116 ? 6.406 22.644 0.450 1.00 53.03 116 ARG A CA 1
ATOM 860 C C . ARG A 1 116 ? 7.716 23.372 0.182 1.00 53.03 116 ARG A C 1
ATOM 862 O O . ARG A 1 116 ? 8.378 23.815 1.118 1.00 53.03 116 ARG A O 1
ATOM 869 N N . LEU A 1 117 ? 8.105 23.460 -1.093 1.00 55.56 117 LEU A N 1
ATOM 870 C CA . LEU A 1 117 ? 9.198 24.346 -1.473 1.00 55.56 117 LEU A CA 1
ATOM 871 C C . LEU A 1 117 ? 8.822 25.722 -0.900 1.00 55.56 117 LEU A C 1
ATOM 873 O O . LEU A 1 117 ? 7.733 26.205 -1.228 1.00 55.56 117 LEU A O 1
ATOM 877 N N . PRO A 1 118 ? 9.626 26.322 0.001 1.00 57.28 118 PRO A N 1
ATOM 878 C CA . PRO A 1 118 ? 9.330 27.652 0.497 1.00 57.28 118 PRO A CA 1
ATOM 879 C C . PRO A 1 118 ? 9.205 28.560 -0.717 1.00 57.28 118 PRO A C 1
ATOM 881 O O . PRO A 1 118 ? 10.045 28.510 -1.623 1.00 57.28 118 PRO A O 1
ATOM 884 N N . ASP A 1 119 ? 8.100 29.300 -0.740 1.00 56.72 119 ASP A N 1
ATOM 885 C CA . ASP A 1 119 ? 7.685 30.143 -1.845 1.00 56.72 119 ASP A CA 1
ATOM 886 C C . ASP A 1 119 ? 8.895 30.896 -2.415 1.00 56.72 119 ASP A C 1
ATOM 888 O O . ASP A 1 119 ? 9.599 31.636 -1.718 1.00 56.72 119 ASP A O 1
ATOM 892 N N . ARG A 1 120 ? 9.193 30.636 -3.691 1.00 57.12 120 ARG A N 1
ATOM 893 C CA . ARG A 1 120 ? 10.372 31.177 -4.370 1.00 57.12 120 ARG A CA 1
ATOM 894 C C . ARG A 1 120 ? 10.350 32.713 -4.399 1.00 57.12 120 ARG A C 1
ATOM 896 O O . ARG A 1 120 ? 11.417 33.303 -4.566 1.00 57.12 120 ARG A O 1
ATOM 903 N N . ALA A 1 121 ? 9.201 33.364 -4.183 1.00 59.06 121 ALA A N 1
ATOM 904 C CA . ALA A 1 121 ? 9.111 34.818 -4.080 1.00 59.06 121 ALA A CA 1
ATOM 905 C C . ALA A 1 121 ? 9.779 35.361 -2.807 1.00 59.06 121 ALA A C 1
ATOM 907 O O . ALA A 1 121 ? 10.283 36.483 -2.815 1.00 59.06 121 ALA A O 1
ATOM 908 N N . SER A 1 122 ? 9.906 34.558 -1.744 1.00 56.72 122 SER A N 1
ATOM 909 C CA . SER A 1 122 ? 10.554 35.009 -0.507 1.00 56.72 122 SER A CA 1
ATOM 910 C C . SER A 1 122 ? 12.082 35.115 -0.621 1.00 56.72 122 SER A C 1
ATOM 912 O O . SER A 1 122 ? 12.707 35.778 0.204 1.00 56.72 122 SER A O 1
ATOM 914 N N . ARG A 1 123 ? 12.706 34.511 -1.647 1.00 56.62 123 ARG A N 1
ATOM 915 C CA . ARG A 1 123 ? 14.167 34.591 -1.860 1.00 56.62 123 ARG A CA 1
ATOM 916 C C . ARG A 1 123 ? 14.638 35.895 -2.507 1.00 56.62 123 ARG A C 1
ATOM 918 O O . ARG A 1 123 ? 15.840 36.134 -2.539 1.00 56.62 123 ARG A O 1
ATOM 925 N N . TYR A 1 124 ? 13.726 36.734 -3.002 1.00 58.41 124 TYR A N 1
ATOM 926 C CA . TYR A 1 124 ? 14.073 37.996 -3.672 1.00 58.41 124 TYR A CA 1
ATOM 927 C C . TYR A 1 124 ? 13.606 39.247 -2.908 1.00 58.41 124 TYR A C 1
ATOM 929 O O . TYR A 1 124 ? 13.905 40.362 -3.324 1.00 58.41 124 TYR A O 1
ATOM 937 N N . ALA A 1 125 ? 12.947 39.090 -1.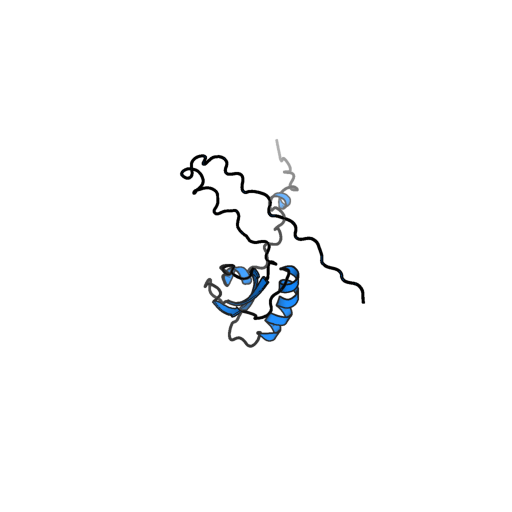756 1.00 55.44 125 ALA A N 1
ATOM 938 C CA . ALA A 1 125 ? 12.408 40.191 -0.949 1.00 55.44 125 ALA A CA 1
ATOM 939 C C . ALA A 1 125 ? 13.446 40.881 -0.029 1.00 55.44 125 ALA A C 1
ATOM 941 O O . ALA A 1 125 ? 13.084 41.415 1.015 1.00 55.44 125 ALA A O 1
ATOM 942 N N . GLY A 1 126 ? 14.736 40.857 -0.388 1.00 57.72 126 GLY A N 1
ATOM 943 C CA . GLY A 1 126 ? 15.816 41.469 0.405 1.00 57.72 126 GLY A CA 1
ATOM 944 C C . GLY A 1 126 ? 16.812 42.322 -0.387 1.00 57.72 126 GLY A C 1
ATOM 945 O O . GLY A 1 126 ? 17.738 42.874 0.199 1.00 57.72 126 GLY A O 1
ATOM 946 N N . GLY A 1 127 ? 16.655 42.439 -1.707 1.00 54.97 127 GLY A N 1
ATOM 947 C CA . GLY A 1 127 ? 17.533 43.262 -2.535 1.00 54.97 127 GLY A CA 1
ATOM 948 C C . GLY A 1 127 ? 16.962 44.660 -2.717 1.00 54.97 127 GLY A C 1
ATOM 949 O O . GLY A 1 127 ? 16.286 44.910 -3.710 1.00 54.97 127 GLY A O 1
ATOM 950 N N . THR A 1 128 ? 17.217 45.578 -1.785 1.00 65.44 128 THR A N 1
ATOM 951 C CA . THR A 1 128 ? 16.969 47.007 -2.018 1.00 65.44 128 THR A CA 1
ATOM 952 C C . THR A 1 128 ? 17.823 47.444 -3.215 1.00 65.44 128 THR A C 1
ATOM 954 O O . THR A 1 128 ? 19.051 47.358 -3.123 1.00 65.44 128 THR A O 1
ATOM 957 N N . PRO A 1 129 ? 17.253 47.904 -4.345 1.00 59.91 129 PRO A N 1
ATOM 958 C CA . PRO A 1 129 ? 18.072 48.485 -5.393 1.00 59.91 129 PRO A CA 1
ATOM 959 C C . PRO A 1 129 ? 18.658 49.794 -4.857 1.00 59.91 129 PRO A C 1
ATOM 961 O O . PRO A 1 129 ? 17.936 50.762 -4.614 1.00 59.91 129 PRO A O 1
ATOM 964 N N . LEU A 1 130 ? 19.977 49.824 -4.654 1.00 58.91 130 LEU A N 1
ATOM 965 C CA . LEU A 1 130 ? 20.728 51.066 -4.490 1.00 58.91 130 LEU A CA 1
ATOM 966 C C . LEU A 1 130 ? 20.517 51.892 -5.765 1.00 58.91 130 LEU A C 1
ATOM 968 O O . LEU A 1 130 ? 21.120 51.632 -6.805 1.00 58.91 130 LEU A O 1
ATOM 972 N N . ARG A 1 131 ? 19.599 52.861 -5.687 1.00 59.25 131 ARG A N 1
ATOM 973 C CA . ARG A 1 131 ? 19.317 53.849 -6.731 1.00 59.25 131 ARG A CA 1
ATOM 974 C C . ARG A 1 131 ? 20.570 54.697 -6.939 1.00 59.25 131 ARG A C 1
ATOM 976 O O . ARG A 1 131 ? 20.799 55.669 -6.228 1.00 59.25 131 ARG A O 1
ATOM 983 N N . SER A 1 132 ? 21.385 54.293 -7.906 1.00 60.19 132 SER A N 1
ATOM 984 C CA . SER A 1 132 ? 22.526 55.056 -8.394 1.00 60.19 132 SER A CA 1
ATOM 985 C C . SER A 1 132 ? 22.046 56.125 -9.386 1.00 60.19 132 SER A C 1
ATOM 987 O O . SER A 1 132 ? 21.452 55.805 -10.412 1.00 60.19 132 SER A O 1
ATOM 989 N N . SER A 1 133 ? 22.328 57.381 -9.034 1.00 53.94 133 SER A N 1
ATOM 990 C CA . SER A 1 133 ? 22.602 58.526 -9.917 1.00 53.94 133 SER A CA 1
ATOM 991 C C . SER A 1 133 ? 21.481 59.134 -10.774 1.00 53.94 133 SER A C 1
ATOM 993 O O . SER A 1 133 ? 21.137 58.634 -11.844 1.00 53.94 133 SER A O 1
ATOM 995 N N . ARG A 1 134 ? 21.061 60.347 -10.396 1.00 56.75 134 ARG A N 1
ATOM 996 C CA . ARG A 1 134 ? 21.514 61.601 -11.034 1.00 56.75 134 ARG A CA 1
ATOM 997 C C . ARG A 1 134 ? 21.216 62.797 -10.141 1.00 56.75 134 ARG A C 1
ATOM 999 O O . ARG A 1 134 ? 20.173 62.747 -9.452 1.00 56.75 134 ARG A O 1
#